Protein AF-A0A2P8MJK6-F1 (afdb_monomer)

Sequence (73 aa):
MKRLTIDIFEKGDKELIGMIDMNSEELGFNYCDTPTMQGLQCNFDGDTKEYNAVLEKVQQISDLVRELNKIYK

Radius of gyration: 12.72 Å; Cα contacts (8 Å, |Δi|>4): 88; chains: 1; bounding box: 27×22×32 Å

Structure (mmCIF, N/CA/C/O backbone):
data_AF-A0A2P8MJK6-F1
#
_entry.id   AF-A0A2P8MJK6-F1
#
loop_
_atom_site.group_PDB
_atom_site.id
_atom_site.type_symbol
_atom_site.label_atom_id
_atom_site.label_alt_id
_atom_site.label_comp_id
_atom_site.label_asym_id
_atom_site.label_entity_id
_atom_site.label_seq_id
_atom_site.pdbx_PDB_ins_code
_atom_site.Cartn_x
_atom_site.Cartn_y
_atom_site.Cartn_z
_atom_site.occupancy
_atom_site.B_iso_or_equiv
_atom_site.auth_seq_id
_atom_site.auth_comp_id
_atom_site.auth_asym_id
_atom_site.auth_atom_id
_atom_site.pdbx_PDB_model_num
ATOM 1 N N . MET A 1 1 ? -12.833 4.349 -17.580 1.00 85.38 1 MET A N 1
ATOM 2 C CA . MET A 1 1 ? -12.732 4.910 -16.213 1.00 85.38 1 MET A CA 1
ATOM 3 C C . MET A 1 1 ? -11.735 4.048 -15.459 1.00 85.38 1 MET A C 1
ATOM 5 O O . MET A 1 1 ? -11.685 2.870 -15.772 1.00 85.38 1 MET A O 1
ATOM 9 N N . LYS A 1 2 ? -10.927 4.606 -14.556 1.00 93.62 2 LYS A N 1
ATOM 10 C CA . LYS A 1 2 ? -10.048 3.823 -13.672 1.00 93.62 2 LYS A CA 1
ATOM 11 C C . LYS A 1 2 ? -10.588 3.933 -12.250 1.00 93.62 2 LYS A C 1
ATOM 13 O O . LYS A 1 2 ? -11.032 5.027 -11.889 1.00 93.62 2 LYS A O 1
ATOM 18 N N . ARG A 1 3 ? -10.581 2.846 -11.480 1.00 95.19 3 ARG A N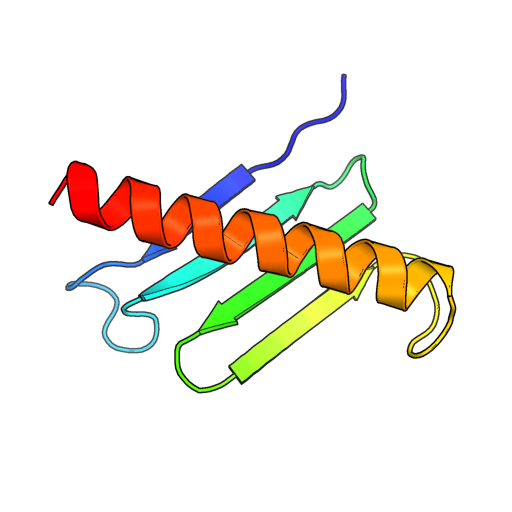 1
ATOM 19 C CA . ARG A 1 3 ? -11.104 2.819 -10.111 1.00 95.19 3 ARG A CA 1
ATOM 20 C C . ARG A 1 3 ? -10.032 2.333 -9.146 1.00 95.19 3 ARG A C 1
ATOM 22 O O . ARG A 1 3 ? -9.317 1.389 -9.443 1.00 95.19 3 ARG A O 1
ATOM 29 N N . LEU A 1 4 ? -9.961 2.977 -7.988 1.00 96.38 4 LEU A N 1
ATOM 30 C CA . LEU A 1 4 ? -9.204 2.512 -6.834 1.00 96.38 4 LEU A CA 1
ATOM 31 C C . LEU A 1 4 ? -10.206 2.211 -5.719 1.00 96.38 4 LEU A C 1
ATOM 33 O O . LEU A 1 4 ? -11.003 3.084 -5.373 1.00 96.38 4 LEU A O 1
ATOM 37 N N . THR A 1 5 ? -10.170 0.990 -5.198 1.00 97.44 5 THR A N 1
ATOM 38 C CA . THR A 1 5 ? -10.909 0.586 -3.998 1.00 97.44 5 THR A CA 1
ATOM 39 C C . THR A 1 5 ? -9.938 0.560 -2.826 1.00 97.44 5 THR A C 1
ATOM 41 O O . THR A 1 5 ? -8.802 0.119 -2.994 1.00 97.44 5 THR A O 1
ATOM 44 N N . ILE A 1 6 ? -10.378 1.066 -1.673 1.00 96.88 6 ILE A N 1
ATOM 45 C CA . ILE A 1 6 ? -9.597 1.107 -0.438 1.00 96.88 6 ILE A CA 1
ATOM 46 C C . ILE A 1 6 ? -10.482 0.583 0.689 1.00 96.88 6 ILE A C 1
ATOM 48 O O . ILE A 1 6 ? -11.489 1.217 1.010 1.00 96.88 6 ILE A O 1
ATOM 52 N N . ASP A 1 7 ? -10.089 -0.534 1.288 1.00 94.25 7 ASP A N 1
ATOM 53 C CA . ASP A 1 7 ? -10.779 -1.143 2.421 1.00 94.25 7 ASP A CA 1
ATOM 54 C C . ASP A 1 7 ? -9.951 -0.954 3.698 1.00 94.25 7 ASP A C 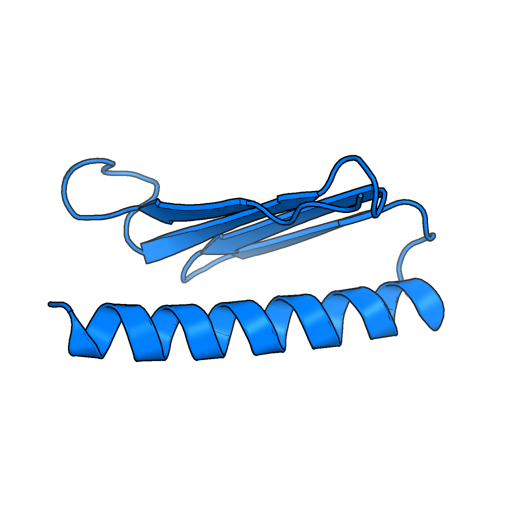1
ATOM 56 O O . ASP A 1 7 ? -8.734 -1.150 3.702 1.00 94.25 7 ASP A O 1
ATOM 60 N N . ILE A 1 8 ? -10.611 -0.547 4.788 1.00 91.88 8 ILE A N 1
ATOM 61 C CA . ILE A 1 8 ? -9.990 -0.340 6.102 1.00 91.88 8 ILE A CA 1
ATOM 62 C C . ILE A 1 8 ? -10.608 -1.327 7.087 1.00 91.88 8 ILE A C 1
ATOM 64 O O . ILE A 1 8 ? -11.803 -1.262 7.375 1.00 91.88 8 ILE A O 1
ATOM 68 N N . PHE A 1 9 ? -9.788 -2.222 7.626 1.00 88.75 9 PHE A N 1
ATOM 69 C CA . PHE A 1 9 ? -10.250 -3.307 8.487 1.00 88.75 9 PHE A CA 1
ATOM 70 C C . PHE A 1 9 ? -10.185 -2.900 9.966 1.00 88.75 9 PHE A C 1
ATOM 72 O O . PHE A 1 9 ? -9.162 -2.415 10.465 1.00 88.75 9 PHE A O 1
ATOM 79 N N . GLU A 1 10 ? -11.290 -3.083 10.693 1.00 82.81 10 GLU A N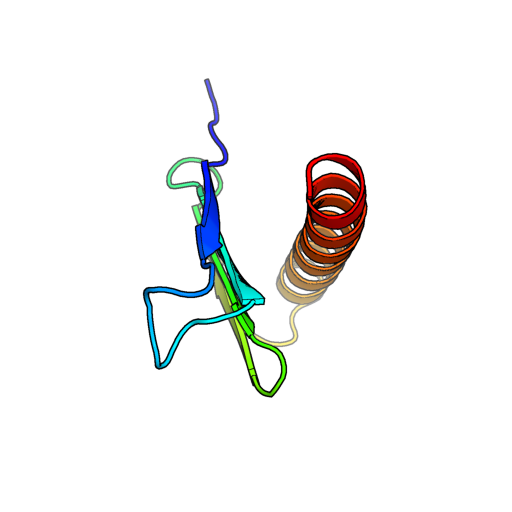 1
ATOM 80 C CA . GLU A 1 10 ? -11.470 -2.582 12.064 1.00 82.81 10 GLU A CA 1
ATOM 81 C C . GLU A 1 10 ? -11.626 -3.715 13.093 1.00 82.81 10 GLU A C 1
ATOM 83 O O . GLU A 1 10 ? -11.490 -4.895 12.776 1.00 82.81 10 GLU A O 1
ATOM 88 N N . LYS A 1 11 ? -11.872 -3.364 14.368 1.00 65.06 11 LYS A N 1
ATOM 89 C CA . LYS A 1 11 ? -12.025 -4.292 15.508 1.00 65.06 11 LYS A CA 1
ATOM 90 C C . LYS A 1 11 ? -13.216 -5.251 15.289 1.00 65.06 11 LYS A C 1
ATOM 92 O O . LYS A 1 11 ? -14.314 -5.045 15.790 1.00 65.06 11 LYS A O 1
ATOM 97 N N . GLY A 1 12 ? -12.955 -6.317 14.548 1.00 64.25 12 GLY A N 1
ATOM 98 C CA . GLY A 1 12 ? -13.876 -7.384 14.150 1.00 64.25 12 GLY A CA 1
ATOM 99 C C . GLY A 1 12 ? -13.117 -8.454 13.364 1.00 64.25 12 GLY A C 1
ATOM 100 O O . GLY A 1 12 ? -13.295 -9.648 13.603 1.00 64.25 12 GLY A O 1
ATOM 101 N N . ASP A 1 13 ? -12.139 -8.011 12.575 1.00 61.31 13 ASP A N 1
ATOM 102 C CA . ASP A 1 13 ? -11.286 -8.848 11.737 1.00 61.31 13 ASP A CA 1
ATOM 103 C C . ASP A 1 13 ? -9.978 -9.149 12.476 1.00 61.31 13 ASP A C 1
ATOM 105 O O . ASP A 1 13 ? -8.955 -8.527 12.221 1.00 61.31 13 ASP A O 1
ATOM 109 N N . LYS A 1 14 ? -10.024 -10.046 13.475 1.00 62.72 14 LYS A N 1
ATOM 110 C CA . LYS A 1 14 ? -8.970 -10.266 14.500 1.00 62.72 14 LYS A CA 1
ATOM 111 C C . LYS A 1 14 ? -7.514 -10.323 13.999 1.00 62.72 14 LYS A C 1
ATOM 113 O O . LYS A 1 14 ? -6.627 -10.011 14.788 1.00 62.72 14 LYS A O 1
ATOM 118 N N . GLU A 1 15 ? -7.269 -10.701 12.747 1.00 64.12 15 GLU A N 1
ATOM 119 C CA . GLU A 1 15 ? -5.926 -10.780 12.148 1.00 64.12 15 GLU A CA 1
ATOM 120 C C . GLU A 1 15 ? -5.573 -9.597 11.230 1.00 64.12 15 GLU A C 1
ATOM 122 O O . GLU A 1 15 ? -4.404 -9.403 10.915 1.00 64.12 15 GLU A O 1
ATOM 127 N N . LEU A 1 16 ? -6.555 -8.776 10.843 1.00 71.94 16 LEU A N 1
ATOM 128 C CA . LEU A 1 16 ? -6.415 -7.684 9.873 1.00 71.94 16 LEU A CA 1
ATOM 129 C C . LEU A 1 16 ? -6.681 -6.301 10.488 1.00 71.94 16 LEU A C 1
ATOM 131 O O . LEU A 1 16 ? -6.790 -5.319 9.767 1.00 71.94 16 LEU A O 1
ATOM 135 N N . ILE A 1 17 ? -6.800 -6.180 11.814 1.00 80.50 17 ILE A N 1
ATOM 136 C CA . ILE A 1 17 ? -7.093 -4.892 12.464 1.00 80.50 17 ILE A CA 1
ATOM 137 C C . ILE A 1 17 ? -6.045 -3.840 12.069 1.00 80.50 17 ILE A C 1
ATOM 139 O O . ILE A 1 17 ? -4.860 -3.976 12.375 1.00 80.50 17 ILE A O 1
ATOM 143 N N . GLY A 1 18 ? -6.506 -2.748 11.457 1.00 79.62 18 GLY A N 1
ATOM 144 C CA . GLY A 1 18 ? -5.651 -1.662 10.982 1.00 79.62 18 GLY A CA 1
ATOM 145 C C . GLY A 1 18 ? -4.984 -1.931 9.632 1.00 79.62 18 GLY A C 1
ATOM 146 O O . GLY A 1 18 ? -4.126 -1.141 9.237 1.00 79.62 18 GLY A O 1
ATOM 147 N N . MET A 1 19 ? -5.366 -3.012 8.945 1.00 91.31 19 MET A N 1
ATOM 148 C CA . MET A 1 19 ? -5.000 -3.259 7.557 1.00 91.31 19 MET A CA 1
ATOM 149 C C . MET A 1 19 ? -5.700 -2.256 6.645 1.00 91.31 19 MET A C 1
ATOM 151 O O . MET A 1 19 ? -6.888 -1.965 6.811 1.00 91.31 19 MET A O 1
ATOM 155 N N . ILE A 1 20 ? -4.944 -1.764 5.673 1.00 94.62 20 ILE A N 1
ATOM 156 C CA . ILE A 1 20 ? -5.444 -1.055 4.505 1.00 94.62 20 ILE A CA 1
ATOM 157 C C . ILE A 1 20 ? -5.169 -1.943 3.299 1.00 94.62 20 ILE A C 1
ATOM 159 O O . ILE A 1 20 ? -4.014 -2.276 3.025 1.00 94.62 20 ILE A O 1
ATOM 163 N N . ASP A 1 21 ? -6.231 -2.326 2.601 1.00 95.75 21 ASP A N 1
ATOM 164 C CA . ASP A 1 21 ? -6.146 -3.046 1.334 1.00 95.75 21 ASP A CA 1
ATOM 165 C C . ASP A 1 21 ? -6.537 -2.116 0.192 1.00 95.75 21 ASP A C 1
ATOM 167 O O . ASP A 1 21 ? -7.547 -1.414 0.263 1.00 95.75 21 ASP A O 1
ATOM 171 N N . MET A 1 22 ? -5.714 -2.078 -0.848 1.00 97.50 22 MET A N 1
ATOM 172 C CA . MET A 1 22 ? -5.889 -1.219 -2.007 1.00 97.50 22 MET A CA 1
ATOM 173 C C . MET A 1 22 ? -5.790 -2.030 -3.283 1.00 97.50 22 MET A C 1
ATOM 175 O O . MET A 1 22 ? -4.770 -2.659 -3.555 1.00 97.50 22 MET A O 1
ATOM 179 N N . ASN A 1 23 ? -6.818 -1.937 -4.116 1.00 97.62 23 ASN A N 1
ATOM 180 C CA . ASN A 1 23 ? -6.872 -2.640 -5.391 1.00 97.62 23 ASN A CA 1
ATOM 181 C C . ASN A 1 23 ? -7.331 -1.698 -6.505 1.00 97.62 23 ASN A C 1
ATOM 183 O O . ASN A 1 23 ? -8.296 -0.938 -6.357 1.00 97.62 23 ASN A O 1
ATOM 187 N N . SER A 1 24 ? -6.648 -1.777 -7.643 1.00 97.19 24 SER A N 1
ATOM 188 C CA . SER A 1 24 ? -7.104 -1.207 -8.901 1.00 97.19 24 SER A CA 1
ATOM 189 C C . SER A 1 24 ? -6.760 -2.136 -10.061 1.00 97.19 24 SER A C 1
ATOM 191 O O . SER A 1 24 ? -5.607 -2.214 -10.493 1.00 97.19 24 SER A O 1
ATOM 193 N N . GLU A 1 25 ? -7.778 -2.787 -10.625 1.00 95.19 25 GLU A N 1
ATOM 194 C CA . GLU A 1 25 ? -7.619 -3.653 -11.796 1.00 95.19 25 GLU A CA 1
ATOM 195 C C . GLU A 1 25 ? -7.143 -2.851 -13.018 1.00 95.19 25 GLU A C 1
ATOM 197 O O . GLU A 1 25 ? -6.237 -3.277 -13.732 1.00 95.19 25 GLU A O 1
ATOM 202 N N . GLU A 1 26 ? -7.673 -1.640 -13.235 1.00 96.06 26 GLU A N 1
ATOM 203 C CA . GLU A 1 26 ? -7.320 -0.840 -14.416 1.00 96.06 26 GLU A CA 1
ATOM 204 C C . GLU A 1 26 ? -5.968 -0.120 -14.297 1.00 96.06 26 GLU A C 1
ATOM 206 O O . GLU A 1 26 ? -5.415 0.329 -15.308 1.00 96.06 26 GLU A O 1
ATOM 211 N N . LEU A 1 27 ? -5.446 0.046 -13.076 1.00 94.94 27 LEU A N 1
ATOM 212 C CA . LEU A 1 27 ? -4.066 0.487 -12.843 1.00 94.94 27 LEU A CA 1
ATOM 213 C C . LEU A 1 27 ? -3.095 -0.693 -12.708 1.00 94.94 27 LEU A C 1
ATOM 215 O O . LEU A 1 27 ? -1.890 -0.481 -12.832 1.00 94.94 27 LEU A O 1
ATOM 219 N N . GLY A 1 28 ? -3.605 -1.913 -12.520 1.00 96.38 28 GLY A N 1
ATOM 220 C CA . GLY A 1 28 ? -2.823 -3.141 -12.462 1.00 96.38 28 GLY A CA 1
ATOM 221 C C . GLY A 1 28 ? -1.981 -3.256 -11.198 1.00 96.38 28 GLY A C 1
ATOM 222 O O . GLY A 1 28 ? -0.793 -3.571 -11.292 1.00 96.38 28 GLY A O 1
ATOM 223 N N . PHE A 1 29 ? -2.566 -2.966 -10.030 1.00 97.38 29 PHE A N 1
ATOM 224 C CA . PHE A 1 29 ? -1.900 -3.210 -8.754 1.00 97.38 29 PHE A CA 1
ATOM 225 C C . PHE A 1 29 ? -2.850 -3.653 -7.639 1.00 97.38 29 PHE A C 1
ATOM 227 O O . PHE A 1 29 ? -4.015 -3.262 -7.596 1.00 97.38 29 PHE A O 1
ATOM 234 N N . ASN A 1 30 ? -2.277 -4.408 -6.705 1.00 97.81 30 ASN A N 1
ATOM 235 C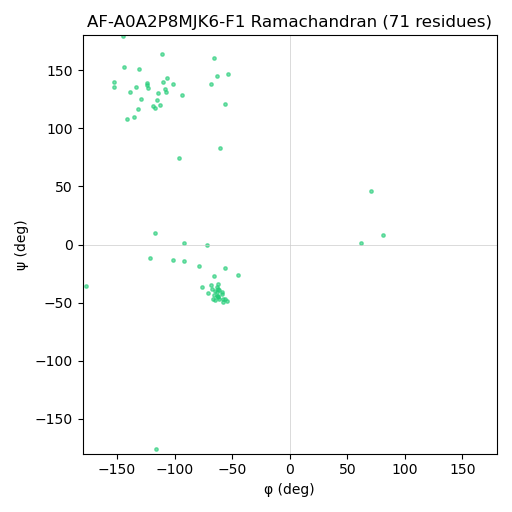 CA . ASN A 1 30 ? -2.804 -4.680 -5.376 1.00 97.81 30 ASN A CA 1
ATOM 236 C C . ASN A 1 30 ? -1.752 -4.268 -4.348 1.00 97.81 30 ASN A C 1
ATOM 238 O O . ASN A 1 30 ? -0.561 -4.540 -4.528 1.00 97.81 30 ASN A O 1
ATOM 242 N N . TYR A 1 31 ? -2.178 -3.619 -3.277 1.00 97.62 31 TYR A N 1
ATOM 243 C CA . TYR A 1 31 ? -1.312 -3.193 -2.195 1.00 97.62 31 TYR A CA 1
ATOM 244 C C . TYR A 1 31 ? -1.986 -3.445 -0.855 1.00 97.62 31 TYR A C 1
AT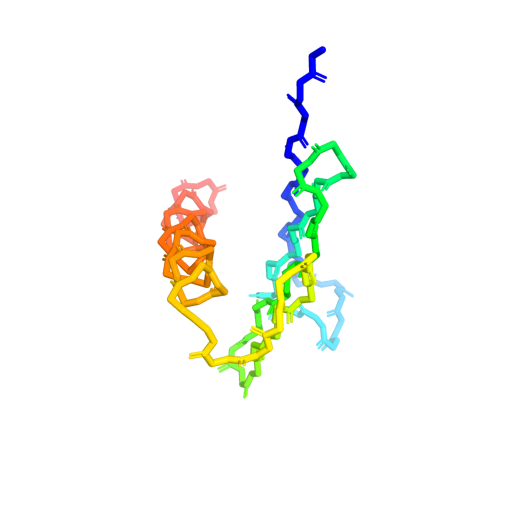OM 246 O O . TYR A 1 31 ? -3.122 -3.041 -0.646 1.00 97.62 31 TYR A O 1
ATOM 254 N N . CYS A 1 32 ? -1.252 -4.068 0.055 1.00 95.69 32 CYS A N 1
ATOM 255 C CA . CYS A 1 32 ? -1.699 -4.337 1.410 1.00 95.69 32 CYS A CA 1
ATOM 256 C C . CYS A 1 32 ? -0.712 -3.715 2.393 1.00 95.69 32 CYS A C 1
ATOM 258 O O . CYS A 1 32 ? 0.504 -3.861 2.237 1.00 95.69 32 CYS A O 1
ATOM 260 N N . ASP A 1 33 ? -1.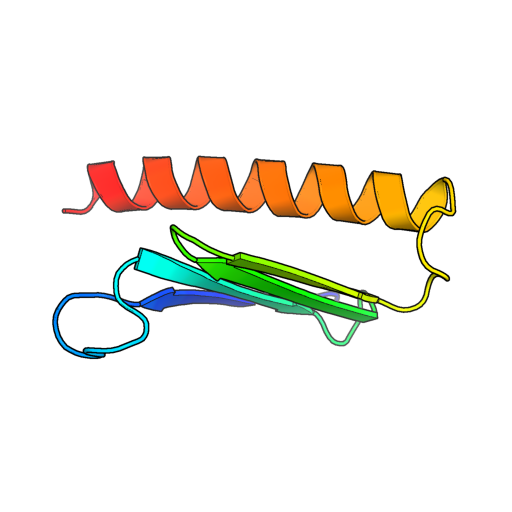243 -3.038 3.405 1.00 94.31 33 ASP A N 1
ATOM 261 C CA . ASP A 1 33 ? -0.475 -2.376 4.450 1.00 94.31 33 ASP A CA 1
ATOM 262 C C . ASP A 1 33 ? -1.086 -2.658 5.820 1.00 94.31 33 ASP A C 1
ATOM 264 O O . ASP A 1 33 ? -2.164 -2.181 6.173 1.00 94.31 33 ASP A O 1
ATOM 268 N N . THR A 1 34 ? -0.373 -3.460 6.598 1.00 87.31 34 THR A N 1
ATOM 269 C CA . THR A 1 34 ? -0.690 -3.811 7.981 1.00 87.31 34 THR A CA 1
ATOM 270 C C . THR A 1 34 ? 0.337 -3.165 8.917 1.00 87.31 34 THR A C 1
ATOM 272 O O . THR A 1 34 ? 1.433 -2.813 8.481 1.00 87.31 34 THR A O 1
ATOM 275 N N . PRO A 1 35 ? 0.072 -3.078 10.234 1.00 79.88 35 PRO A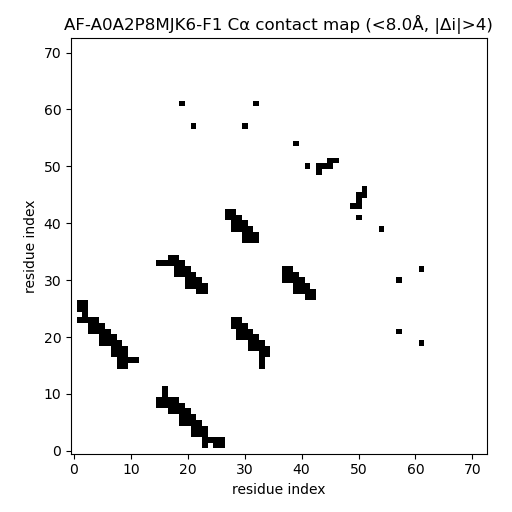 N 1
ATOM 276 C CA . PRO A 1 35 ? 1.034 -2.515 11.185 1.00 79.88 35 PRO A CA 1
ATOM 277 C C . PRO A 1 35 ? 2.424 -3.179 11.199 1.00 79.88 35 PRO A C 1
ATOM 279 O O . PRO A 1 35 ? 3.373 -2.583 11.704 1.00 79.88 35 PRO A O 1
ATOM 282 N N . THR A 1 36 ? 2.552 -4.413 10.703 1.00 81.00 36 THR A N 1
ATOM 283 C CA . THR A 1 36 ? 3.796 -5.201 10.755 1.00 81.00 36 THR A CA 1
ATOM 284 C C . THR A 1 36 ? 4.326 -5.623 9.387 1.00 81.00 36 THR A C 1
ATOM 286 O O . THR A 1 36 ? 5.455 -6.103 9.301 1.00 81.00 36 THR A O 1
ATOM 289 N N . MET A 1 37 ? 3.543 -5.467 8.321 1.00 86.19 37 MET A N 1
ATOM 290 C CA . MET A 1 37 ? 3.881 -5.955 6.988 1.00 86.19 37 MET A CA 1
ATOM 291 C C . MET A 1 37 ? 3.201 -5.109 5.920 1.00 86.19 37 MET A C 1
ATOM 293 O O . MET A 1 37 ? 2.022 -4.790 6.041 1.00 86.19 37 MET A O 1
ATOM 297 N N . GLN A 1 38 ? 3.925 -4.838 4.840 1.00 91.12 38 GLN A N 1
ATOM 298 C CA . GLN A 1 38 ? 3.385 -4.222 3.636 1.00 91.12 38 GLN A CA 1
ATOM 299 C C . GLN A 1 38 ? 3.819 -5.009 2.401 1.00 91.12 38 GLN A C 1
ATOM 301 O O . GLN A 1 38 ? 4.895 -5.614 2.395 1.00 91.12 38 GLN A O 1
ATOM 306 N N . GLY A 1 39 ? 3.005 -4.976 1.351 1.00 94.25 39 GLY A N 1
ATOM 307 C CA . GLY A 1 39 ? 3.306 -5.639 0.089 1.00 94.25 39 GLY A CA 1
ATOM 308 C C . GLY A 1 39 ? 2.629 -4.951 -1.085 1.00 94.25 39 GLY A C 1
ATOM 309 O O . GLY A 1 39 ? 1.451 -4.616 -1.011 1.00 94.25 39 GLY A O 1
ATOM 310 N N . LEU A 1 40 ? 3.382 -4.763 -2.170 1.00 97.38 40 LEU A N 1
ATOM 311 C CA . LEU A 1 40 ? 2.883 -4.292 -3.458 1.00 97.38 40 LEU A CA 1
ATOM 312 C C . LEU A 1 40 ? 3.041 -5.411 -4.486 1.00 97.38 40 LEU A C 1
ATOM 314 O O . LEU A 1 40 ? 4.129 -5.954 -4.666 1.00 97.38 40 LEU A O 1
ATOM 318 N N . GLN A 1 41 ? 1.966 -5.697 -5.207 1.00 97.56 41 GLN A N 1
ATOM 319 C CA . GLN A 1 41 ? 1.995 -6.478 -6.432 1.00 97.56 41 GLN A CA 1
ATOM 320 C C . GLN A 1 41 ? 1.482 -5.593 -7.564 1.00 97.56 41 GLN A C 1
ATOM 322 O O . GLN A 1 41 ? 0.344 -5.134 -7.518 1.00 97.56 41 GLN A O 1
ATOM 327 N N . CYS A 1 42 ? 2.304 -5.337 -8.578 1.00 97.25 42 CYS A N 1
ATOM 328 C CA . CYS A 1 42 ? 1.915 -4.527 -9.729 1.00 97.25 42 CYS A CA 1
ATOM 329 C C . CYS A 1 42 ? 2.559 -5.035 -11.024 1.00 97.25 42 CYS A C 1
ATOM 331 O O . CYS A 1 42 ? 3.314 -6.004 -11.017 1.00 97.25 42 CYS A O 1
ATOM 333 N N . ASN A 1 43 ? 2.255 -4.376 -12.142 1.00 96.75 43 ASN A N 1
ATOM 334 C CA . ASN A 1 43 ? 2.759 -4.743 -13.472 1.00 96.75 43 ASN A CA 1
ATOM 335 C C . ASN A 1 43 ? 4.252 -4.439 -13.709 1.00 96.75 43 ASN A C 1
ATOM 337 O O . ASN A 1 43 ? 4.745 -4.671 -14.812 1.00 96.75 43 ASN A O 1
ATOM 341 N N . PHE A 1 44 ? 4.953 -3.875 -12.726 1.00 97.75 44 PHE A N 1
ATOM 342 C CA . PHE A 1 44 ? 6.370 -3.540 -12.828 1.00 97.75 44 PHE A CA 1
ATOM 343 C C . PHE A 1 44 ? 7.207 -4.517 -12.008 1.00 97.75 44 PHE A C 1
ATOM 345 O O . PHE A 1 44 ? 6.805 -4.916 -10.915 1.00 97.75 44 PHE A O 1
ATOM 352 N N . ASP A 1 45 ? 8.391 -4.855 -12.516 1.00 96.44 45 ASP A N 1
ATOM 353 C CA . ASP A 1 45 ? 9.342 -5.688 -11.785 1.00 96.44 45 ASP A CA 1
ATOM 354 C C . ASP A 1 45 ? 9.802 -4.984 -10.502 1.00 96.44 45 ASP A C 1
ATOM 356 O O . ASP A 1 45 ? 9.971 -3.759 -10.472 1.00 96.44 45 ASP A O 1
ATOM 360 N N . GLY A 1 46 ? 10.033 -5.770 -9.448 1.00 94.69 46 GLY A N 1
ATOM 361 C CA . GLY A 1 46 ? 10.524 -5.267 -8.166 1.00 94.69 46 GLY A CA 1
ATOM 362 C C . GLY A 1 46 ? 11.801 -4.435 -8.317 1.00 94.69 46 GLY A C 1
ATOM 363 O O . GLY A 1 46 ? 12.623 -4.681 -9.199 1.00 94.69 46 GLY A O 1
ATOM 364 N N . ASP A 1 47 ? 11.945 -3.422 -7.464 1.00 93.56 47 ASP A N 1
ATOM 365 C CA . ASP A 1 47 ? 13.081 -2.489 -7.407 1.00 93.56 47 ASP A CA 1
ATOM 366 C C . ASP A 1 47 ? 13.321 -1.624 -8.663 1.00 93.56 47 ASP A C 1
ATOM 368 O O . ASP A 1 47 ? 14.226 -0.782 -8.674 1.00 93.56 47 ASP A O 1
ATOM 372 N N . THR A 1 48 ? 12.489 -1.738 -9.703 1.00 98.00 48 THR A N 1
ATOM 373 C CA . THR A 1 48 ? 12.500 -0.788 -10.827 1.00 98.00 48 THR A CA 1
ATOM 374 C C . THR A 1 48 ? 12.071 0.610 -10.378 1.00 98.00 48 THR A C 1
ATOM 376 O O . THR A 1 48 ? 11.446 0.802 -9.330 1.00 98.00 48 THR A O 1
ATOM 379 N N . LYS A 1 49 ? 12.405 1.637 -11.169 1.00 98.12 49 LYS A N 1
ATOM 380 C CA . LYS A 1 49 ? 12.008 3.021 -10.854 1.00 98.12 49 LYS A CA 1
ATOM 381 C C . LYS A 1 49 ? 10.489 3.169 -10.844 1.00 98.12 49 LYS A C 1
ATOM 383 O O . LYS A 1 49 ? 9.947 3.871 -9.998 1.00 98.12 49 LYS A O 1
ATOM 388 N N . GLU A 1 50 ? 9.822 2.494 -11.768 1.00 98.12 50 GLU A N 1
ATOM 389 C CA . GLU A 1 50 ? 8.378 2.468 -11.930 1.00 98.12 50 GLU A CA 1
ATOM 390 C C . GLU A 1 50 ? 7.703 1.769 -10.748 1.00 98.12 50 GLU A C 1
ATOM 392 O O . GLU A 1 50 ? 6.784 2.337 -10.159 1.00 98.12 50 GLU A O 1
ATOM 397 N N . TYR A 1 51 ? 8.202 0.597 -10.338 1.00 97.94 51 TYR A N 1
ATOM 398 C CA . TYR A 1 51 ? 7.718 -0.097 -9.142 1.00 97.94 51 TYR A CA 1
ATOM 399 C C . TYR A 1 51 ? 7.847 0.780 -7.895 1.00 97.94 51 TYR A C 1
ATOM 401 O O . TYR A 1 51 ? 6.872 0.972 -7.169 1.00 97.94 51 TYR A O 1
ATOM 409 N N . ASN A 1 52 ? 9.025 1.373 -7.680 1.00 97.50 52 ASN A N 1
ATOM 410 C CA . ASN A 1 52 ? 9.279 2.238 -6.529 1.00 97.50 52 ASN A CA 1
ATOM 411 C C . ASN A 1 52 ? 8.391 3.490 -6.540 1.00 97.50 52 ASN A C 1
ATOM 413 O O . ASN A 1 52 ? 7.908 3.907 -5.489 1.00 97.50 52 ASN A O 1
ATOM 417 N N . ALA A 1 53 ? 8.121 4.058 -7.718 1.00 97.94 53 ALA A N 1
ATOM 418 C CA . ALA A 1 53 ? 7.194 5.175 -7.854 1.00 97.94 53 ALA A CA 1
ATOM 419 C C . ALA A 1 53 ? 5.754 4.774 -7.495 1.00 97.94 53 ALA A C 1
ATOM 421 O O . ALA A 1 53 ? 5.061 5.546 -6.835 1.00 97.94 53 ALA A O 1
ATOM 422 N N . VAL A 1 54 ? 5.294 3.578 -7.886 1.00 97.50 54 VAL A N 1
ATOM 423 C CA . VAL A 1 54 ? 3.976 3.071 -7.467 1.00 97.50 54 VAL A CA 1
ATOM 424 C C . VAL A 1 54 ? 3.950 2.850 -5.956 1.00 97.50 54 VAL A C 1
ATOM 426 O O . VAL A 1 54 ? 3.030 3.344 -5.306 1.00 97.50 54 VAL A O 1
ATOM 429 N N . LEU A 1 55 ? 4.967 2.181 -5.402 1.00 97.38 55 LEU A N 1
ATOM 430 C CA . LEU A 1 55 ? 5.092 1.892 -3.971 1.00 97.38 55 LEU A CA 1
ATOM 431 C C . LEU A 1 55 ? 5.009 3.162 -3.120 1.00 97.38 55 LEU A C 1
ATOM 433 O O . LEU A 1 55 ? 4.220 3.220 -2.180 1.00 97.38 55 LEU A O 1
ATOM 437 N N . GLU A 1 56 ? 5.760 4.200 -3.489 1.00 97.56 56 GLU A N 1
ATOM 438 C CA . GLU A 1 56 ? 5.743 5.484 -2.785 1.00 97.56 56 GLU A CA 1
ATOM 439 C C . GLU A 1 56 ? 4.335 6.104 -2.776 1.00 97.56 56 GLU A C 1
ATOM 441 O O . GLU A 1 56 ? 3.875 6.616 -1.754 1.00 97.56 56 GLU A O 1
ATOM 446 N N . LYS A 1 57 ? 3.620 6.053 -3.908 1.00 97.69 57 LYS A N 1
ATOM 447 C CA . LYS A 1 57 ? 2.285 6.658 -4.021 1.00 97.69 57 LYS A CA 1
ATOM 448 C C . LYS A 1 57 ? 1.237 5.884 -3.235 1.00 97.69 57 LYS A C 1
ATOM 450 O O . LYS A 1 57 ? 0.418 6.513 -2.570 1.00 97.69 57 LYS A O 1
ATOM 455 N N . VAL A 1 58 ? 1.257 4.552 -3.275 1.00 97.25 58 VAL A N 1
ATOM 456 C CA . VAL A 1 58 ? 0.305 3.750 -2.491 1.00 97.25 58 VAL A CA 1
ATOM 457 C C . VAL A 1 58 ? 0.580 3.868 -0.990 1.00 97.25 58 VAL A C 1
ATOM 459 O O . VAL A 1 58 ? -0.372 3.982 -0.227 1.00 97.25 58 VAL A O 1
ATOM 462 N N . GLN A 1 59 ? 1.842 3.983 -0.561 1.00 96.19 59 GLN A N 1
ATOM 463 C CA . GLN A 1 59 ? 2.187 4.290 0.836 1.00 96.19 59 GLN A CA 1
ATOM 464 C C . GLN A 1 59 ? 1.640 5.656 1.273 1.00 96.19 59 GLN A C 1
ATOM 466 O O . GLN A 1 59 ? 0.976 5.755 2.301 1.00 96.19 59 GLN A O 1
ATOM 471 N N . GLN A 1 60 ? 1.830 6.699 0.456 1.00 96.81 60 GLN A N 1
ATOM 472 C CA . GLN A 1 60 ? 1.275 8.032 0.731 1.00 96.81 60 GLN A CA 1
ATOM 473 C C . GLN A 1 60 ? -0.257 8.013 0.843 1.00 96.81 60 GLN A C 1
ATOM 475 O O . GLN A 1 60 ? -0.822 8.670 1.715 1.00 96.81 60 GLN A O 1
ATOM 480 N N . ILE A 1 61 ? -0.942 7.253 -0.019 1.00 96.69 61 ILE A N 1
ATOM 481 C CA . ILE A 1 61 ? -2.400 7.085 0.061 1.00 96.69 61 ILE A CA 1
ATOM 482 C C . ILE A 1 61 ? -2.784 6.340 1.344 1.00 96.69 61 ILE A C 1
ATOM 484 O O . ILE A 1 61 ? -3.719 6.765 2.019 1.00 96.69 61 ILE A O 1
ATOM 488 N N . SER A 1 62 ? -2.058 5.279 1.707 1.00 95.31 62 SER A N 1
ATOM 489 C CA . SER A 1 62 ? -2.287 4.516 2.941 1.00 95.31 62 SER A CA 1
ATOM 490 C C . SER A 1 62 ? -2.230 5.424 4.170 1.00 95.31 62 SER A C 1
ATOM 492 O O . SER A 1 62 ? -3.145 5.428 4.993 1.00 95.31 62 SER A O 1
ATOM 494 N N . ASP A 1 63 ? -1.212 6.281 4.255 1.00 94.12 63 ASP A N 1
ATOM 495 C CA . ASP A 1 63 ? -1.055 7.218 5.367 1.00 94.12 63 ASP A CA 1
ATOM 496 C C . ASP A 1 63 ? -2.199 8.238 5.439 1.00 94.12 63 ASP A C 1
ATOM 498 O O . ASP A 1 63 ? -2.780 8.436 6.510 1.00 94.12 63 ASP A O 1
ATOM 502 N N . LEU A 1 64 ? -2.608 8.810 4.301 1.00 95.88 64 LEU A N 1
ATOM 503 C CA . LEU A 1 64 ? -3.769 9.708 4.235 1.00 95.88 64 LEU A CA 1
ATOM 504 C C . LEU A 1 64 ? -5.067 9.004 4.651 1.00 95.88 64 LEU A C 1
ATOM 506 O O . LEU A 1 64 ? -5.901 9.585 5.344 1.00 95.88 64 LEU A O 1
ATOM 510 N N . VAL A 1 65 ? -5.243 7.742 4.263 1.00 94.00 65 VAL A N 1
ATOM 511 C CA . VAL A 1 65 ? -6.405 6.926 4.636 1.00 94.00 65 VAL A CA 1
ATOM 512 C C . VAL A 1 65 ? -6.402 6.623 6.137 1.00 94.00 65 VAL A C 1
ATOM 514 O O . VAL A 1 65 ? -7.456 6.678 6.772 1.00 94.00 65 VAL A O 1
ATOM 517 N N . ARG A 1 66 ? -5.235 6.376 6.748 1.00 90.69 66 ARG A N 1
ATOM 518 C CA . ARG A 1 66 ? -5.112 6.240 8.211 1.00 90.69 66 ARG A CA 1
ATOM 519 C C . ARG A 1 66 ? -5.508 7.519 8.930 1.00 90.69 66 ARG A C 1
ATOM 521 O O . ARG A 1 66 ? -6.199 7.452 9.946 1.00 90.69 66 ARG A O 1
ATOM 528 N N . GLU A 1 67 ? -5.047 8.667 8.448 1.00 93.12 67 GLU A N 1
ATOM 529 C CA . GLU A 1 67 ? -5.420 9.970 9.003 1.00 93.12 67 GLU A CA 1
ATOM 530 C C . GLU A 1 67 ? -6.921 10.218 8.876 1.00 93.12 67 GLU A C 1
ATOM 532 O O . GLU A 1 67 ? -7.563 10.586 9.860 1.00 93.12 67 GLU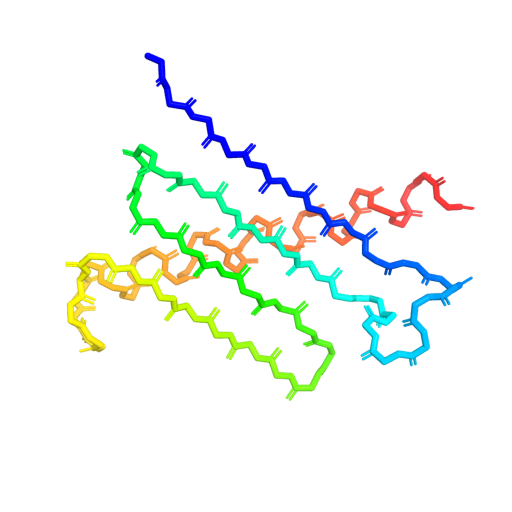 A O 1
ATOM 537 N N . LEU A 1 68 ? -7.495 9.916 7.711 1.00 92.62 68 LEU A N 1
ATOM 538 C CA . LEU A 1 68 ? -8.931 9.993 7.480 1.00 92.62 68 LEU A CA 1
ATOM 539 C C . LEU A 1 68 ? -9.702 9.098 8.459 1.00 92.62 68 LEU A C 1
ATOM 541 O O . LEU A 1 68 ? -10.648 9.558 9.093 1.00 92.62 68 LEU A O 1
ATOM 545 N N . ASN A 1 69 ? -9.268 7.849 8.648 1.00 89.06 69 ASN A N 1
ATOM 546 C CA . ASN A 1 69 ? -9.929 6.923 9.566 1.00 89.06 69 ASN A CA 1
ATOM 547 C C . ASN A 1 69 ? -9.897 7.413 11.022 1.00 89.06 69 ASN A C 1
ATOM 549 O O . ASN A 1 69 ? -10.845 7.207 11.770 1.00 89.06 69 ASN A O 1
ATOM 553 N N . LYS A 1 70 ? -8.829 8.106 11.440 1.00 89.38 70 LYS A N 1
ATOM 554 C CA . LYS A 1 70 ? -8.760 8.715 12.780 1.00 89.38 70 LYS A CA 1
ATOM 555 C C . LYS A 1 70 ? -9.784 9.837 12.980 1.00 89.38 70 LYS A C 1
ATOM 557 O O . LYS A 1 70 ? -10.149 10.084 14.120 1.00 89.38 70 LYS A O 1
ATOM 562 N N . ILE A 1 71 ? -10.213 10.524 11.917 1.00 93.19 71 ILE A N 1
ATOM 563 C CA . ILE A 1 71 ? -11.214 11.605 11.990 1.00 93.19 71 ILE A CA 1
ATOM 564 C C . ILE A 1 71 ? -12.630 11.041 12.155 1.00 93.19 71 ILE A C 1
ATOM 566 O O . ILE A 1 71 ? -13.453 11.645 12.837 1.00 93.19 71 ILE A O 1
ATOM 570 N N . TYR A 1 72 ? -12.921 9.907 11.515 1.00 85.38 72 TYR A N 1
ATOM 571 C CA . TYR A 1 72 ? -14.250 9.287 11.524 1.00 85.38 72 TYR A CA 1
ATOM 572 C C . TYR A 1 72 ? -14.459 8.253 12.649 1.00 85.38 72 TYR A C 1
ATOM 574 O O . TYR A 1 72 ? -15.547 7.682 12.739 1.00 85.38 72 TYR A O 1
ATOM 582 N N . LYS A 1 73 ? -13.450 8.035 13.501 1.00 69.94 73 LYS A N 1
ATOM 583 C CA . LYS A 1 73 ? -13.507 7.223 14.729 1.00 69.94 73 LYS A CA 1
ATOM 584 C C . LYS A 1 73 ? -13.828 8.053 15.961 1.00 69.94 73 LYS A C 1
ATOM 586 O O . LYS A 1 73 ? -14.562 7.523 16.825 1.00 69.94 73 LYS A O 1
#

Mean predicted aligned error: 3.87 Å

Foldseek 3Di:
DWDKDWDADDDPPVVQHRKIWIDTVVQAWTWIDGPVDIDIDGPDDPPDPVNVVVVVVVVVVSVVVVVVVVVVD

Nearest PDB structures (foldseek):
  7cun-assembly1_I  TM=6.451E-01  e=2.812E+00  Homo sapiens
  7ycx-assembly1_I  TM=5.661E-01  e=1.838E+00  Homo sapiens
  7ytt-assembly1_A  TM=4.201E-01  e=9.486E+00  Vaccinia virus WR

pLDDT: mean 91.1, std 9.59, range [61.31, 98.12]

Secondary structure (DSSP, 8-state):
----EEEE--TTSTTTTT-EEEEETTTTEEEEE-SS-EEEEESS-TTSHHHHHHHHHHHHHHHHHHHHHHHH-

Solvent-accessible surface area (backbone atoms only — not comparable to full-atom values): 4320 Å² total; per-residue (Å²): 138,77,60,77,48,76,48,78,39,50,102,78,43,89,90,42,55,63,23,37,42,36,43,17,80,78,76,39,37,40,35,40,39,40,94,88,51,71,50,80,48,54,88,48,60,84,89,35,73,67,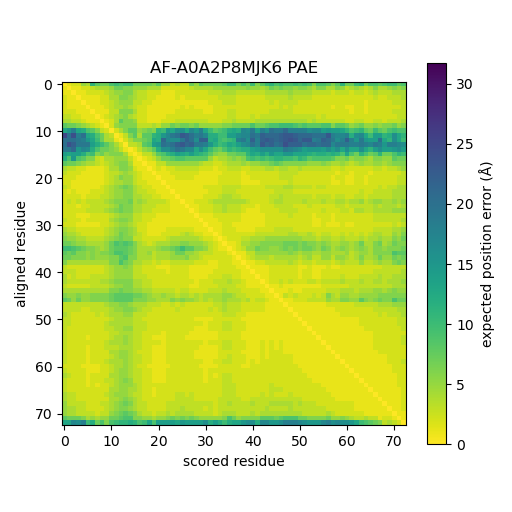32,48,54,52,51,54,51,54,52,54,50,50,53,52,49,53,55,51,52,64,72,78,104